Protein AF-A0A1R4IYW8-F1 (afdb_monomer)

Sequence (77 aa):
MRSRLAALRAHQTEERRRLHALVIQDLLGAGYSLNEASRLLGLSRTFVHKESQRDTTAAECGEFEAIKAAVEQYVLG

Solvent-accessible surface area (backbone atoms only — not comparable to full-atom values): 4496 Å² total; per-residue (Å²): 111,73,66,59,55,52,51,51,53,50,51,54,52,51,53,52,51,50,55,50,26,52,56,46,44,53,39,46,73,73,67,45,49,71,68,52,48,15,62,76,69,74,44,55,60,70,57,47,58,55,36,58,72,50,85,72,74,73,77,71,63,61,68,55,55,52,50,48,54,54,49,51,57,66,74,77,104

Secondary structure (DSSP, 8-state):
-HHHHHHHHHHHHHHHHHHHHHHHHHHHHTT--HHHHHHHHT--HHHHHHHHTS--S----HHHHHHHHHHHHHH--

Structure (mmCIF, N/CA/C/O backbone):
data_AF-A0A1R4IYW8-F1
#
_entry.id   AF-A0A1R4IYW8-F1
#
loop_
_atom_site.group_PDB
_atom_site.id
_atom_site.type_symbol
_atom_site.label_atom_id
_atom_site.label_alt_id
_atom_site.label_comp_id
_atom_site.label_asym_id
_atom_site.label_entity_id
_atom_site.label_seq_id
_atom_site.pdbx_PDB_ins_code
_atom_site.Cartn_x
_atom_site.Cartn_y
_atom_site.Cartn_z
_atom_site.occupancy
_atom_site.B_iso_or_equiv
_atom_site.auth_seq_id
_atom_site.auth_comp_id
_atom_site.auth_asym_id
_atom_site.auth_atom_id
_atom_site.pdbx_PDB_model_num
ATOM 1 N N . MET A 1 1 ? 24.165 4.793 -19.151 1.00 57.06 1 MET A N 1
ATOM 2 C CA . MET A 1 1 ? 24.139 3.811 -18.035 1.00 57.06 1 MET A CA 1
ATOM 3 C C . MET A 1 1 ? 23.572 4.396 -16.733 1.00 57.06 1 MET A C 1
ATOM 5 O O . MET A 1 1 ? 22.648 3.807 -16.190 1.00 57.06 1 MET A O 1
ATOM 9 N N . ARG A 1 2 ? 24.023 5.578 -16.265 1.00 62.34 2 ARG A N 1
ATOM 10 C CA . ARG A 1 2 ? 23.484 6.249 -15.052 1.00 62.34 2 ARG A CA 1
ATOM 11 C C . ARG A 1 2 ? 21.984 6.595 -15.135 1.00 62.34 2 ARG A C 1
ATOM 13 O O . ARG A 1 2 ? 21.273 6.425 -14.153 1.00 62.34 2 ARG A O 1
ATOM 20 N N . SER A 1 3 ? 21.499 6.992 -16.313 1.00 71.75 3 SER A N 1
ATOM 21 C CA . SER A 1 3 ? 20.076 7.272 -16.574 1.00 71.75 3 SER A CA 1
ATOM 22 C C . SER A 1 3 ? 19.175 6.042 -16.411 1.00 71.75 3 SER A C 1
ATOM 24 O O . SER A 1 3 ? 18.113 6.129 -15.806 1.00 71.75 3 SER A O 1
ATOM 26 N N . ARG A 1 4 ? 19.629 4.872 -16.878 1.00 71.38 4 ARG A N 1
ATOM 27 C CA . ARG A 1 4 ? 18.868 3.612 -16.819 1.00 71.38 4 ARG A CA 1
ATOM 28 C C . ARG A 1 4 ? 18.731 3.074 -15.391 1.00 71.38 4 ARG A C 1
ATOM 30 O O . ARG A 1 4 ? 17.670 2.584 -15.027 1.00 71.38 4 ARG A O 1
ATOM 37 N N . LEU A 1 5 ? 19.767 3.225 -14.561 1.00 77.31 5 LEU A N 1
ATOM 38 C CA . LEU A 1 5 ? 19.702 2.858 -13.141 1.00 77.31 5 LEU A CA 1
ATOM 39 C C . LEU A 1 5 ? 18.775 3.791 -12.345 1.00 77.31 5 LEU A C 1
ATOM 41 O O . LEU A 1 5 ? 18.056 3.335 -11.460 1.00 77.31 5 LEU A O 1
ATOM 45 N N . ALA A 1 6 ? 18.780 5.090 -12.660 1.00 73.81 6 ALA A N 1
ATOM 46 C CA . ALA A 1 6 ? 17.871 6.053 -12.043 1.00 73.81 6 ALA A CA 1
ATOM 47 C C . ALA A 1 6 ? 16.405 5.753 -12.400 1.00 73.81 6 ALA A C 1
ATOM 49 O O . ALA A 1 6 ? 15.564 5.721 -11.506 1.00 73.81 6 ALA A O 1
ATOM 50 N N . ALA A 1 7 ? 16.129 5.445 -13.672 1.00 71.00 7 ALA A N 1
ATOM 51 C CA . ALA A 1 7 ? 14.803 5.034 -14.132 1.00 71.00 7 ALA A CA 1
ATOM 52 C C . ALA A 1 7 ? 14.322 3.752 -13.433 1.00 71.00 7 ALA A C 1
ATOM 54 O O . ALA A 1 7 ? 13.205 3.709 -12.926 1.00 71.00 7 ALA A O 1
ATOM 55 N N . LEU A 1 8 ? 15.190 2.740 -13.309 1.00 78.31 8 LEU A N 1
ATOM 56 C CA . LEU A 1 8 ? 14.850 1.494 -12.615 1.00 78.31 8 LEU A CA 1
ATOM 57 C C . LEU A 1 8 ? 14.504 1.726 -11.136 1.00 78.31 8 LEU A C 1
ATOM 59 O O . LEU A 1 8 ? 13.525 1.182 -10.633 1.00 78.31 8 LEU A O 1
ATOM 63 N N . ARG A 1 9 ? 15.279 2.561 -10.432 1.00 76.81 9 ARG A N 1
ATOM 64 C CA . ARG A 1 9 ? 15.007 2.903 -9.025 1.00 76.81 9 ARG A CA 1
ATOM 65 C C . ARG A 1 9 ? 13.714 3.696 -8.860 1.00 76.81 9 ARG A C 1
ATOM 67 O O . ARG A 1 9 ? 13.004 3.485 -7.878 1.00 76.81 9 ARG A O 1
ATOM 74 N N . ALA A 1 10 ? 13.413 4.593 -9.798 1.00 77.62 10 ALA A N 1
ATOM 75 C CA . ALA A 1 10 ? 12.157 5.334 -9.808 1.00 77.62 10 ALA A CA 1
ATOM 76 C C . ALA A 1 10 ? 10.968 4.377 -9.969 1.00 77.62 10 ALA A C 1
ATOM 78 O O . ALA A 1 10 ? 10.060 4.410 -9.143 1.00 77.62 10 ALA A O 1
ATOM 79 N N . HIS A 1 11 ? 11.043 3.454 -10.932 1.00 78.62 11 HIS A N 1
ATOM 80 C CA . HIS A 1 11 ? 10.024 2.428 -11.155 1.00 78.62 11 HIS A CA 1
ATOM 81 C C . HIS A 1 11 ? 9.817 1.536 -9.920 1.00 78.62 11 HIS A C 1
ATOM 83 O O . HIS A 1 11 ? 8.699 1.371 -9.452 1.00 78.62 11 HIS A O 1
ATOM 89 N N . GLN A 1 12 ? 10.891 1.014 -9.318 1.00 81.62 12 GLN A N 1
ATOM 90 C CA . GLN A 1 12 ? 10.792 0.203 -8.094 1.00 81.62 12 GLN A CA 1
ATOM 91 C C . GLN A 1 12 ? 10.179 0.973 -6.916 1.00 81.62 12 GLN A C 1
ATOM 93 O O . GLN A 1 12 ? 9.447 0.407 -6.105 1.00 81.62 12 GLN A O 1
ATOM 98 N N . THR A 1 13 ? 10.489 2.266 -6.802 1.00 85.69 13 THR A N 1
ATOM 99 C CA . THR A 1 13 ? 9.923 3.120 -5.750 1.00 85.69 13 THR A CA 1
ATOM 100 C C . THR A 1 13 ? 8.431 3.337 -5.963 1.00 85.69 13 THR A C 1
ATOM 102 O O . THR A 1 13 ? 7.675 3.325 -4.991 1.00 85.69 13 THR A O 1
ATOM 105 N N . GLU A 1 14 ? 8.021 3.532 -7.212 1.00 83.56 14 GLU A N 1
ATOM 106 C CA . GLU A 1 14 ? 6.628 3.733 -7.591 1.00 83.56 14 GLU A CA 1
ATOM 107 C C . GLU A 1 14 ? 5.795 2.468 -7.366 1.00 83.56 14 GLU A C 1
ATOM 109 O O . GLU A 1 14 ? 4.786 2.529 -6.666 1.00 83.56 14 GLU A O 1
ATOM 114 N N . GLU A 1 15 ? 6.282 1.308 -7.810 1.00 84.44 15 GLU A N 1
ATOM 115 C CA . GLU A 1 15 ? 5.643 0.009 -7.559 1.00 84.44 15 GLU A CA 1
ATOM 116 C C . GLU A 1 15 ? 5.465 -0.264 -6.063 1.00 84.44 15 GLU A C 1
ATOM 118 O O . GLU A 1 15 ? 4.382 -0.625 -5.601 1.00 84.44 15 GLU A O 1
ATOM 123 N N . ARG A 1 16 ? 6.500 -0.004 -5.254 1.00 85.44 16 ARG A N 1
ATOM 124 C CA . ARG A 1 16 ? 6.396 -0.167 -3.799 1.00 85.44 16 ARG A CA 1
ATOM 125 C C . ARG A 1 16 ? 5.332 0.751 -3.196 1.00 85.44 16 ARG A C 1
ATOM 127 O O . ARG A 1 16 ? 4.594 0.326 -2.311 1.00 85.44 16 ARG A O 1
ATOM 134 N N . ARG A 1 17 ? 5.249 2.009 -3.640 1.00 85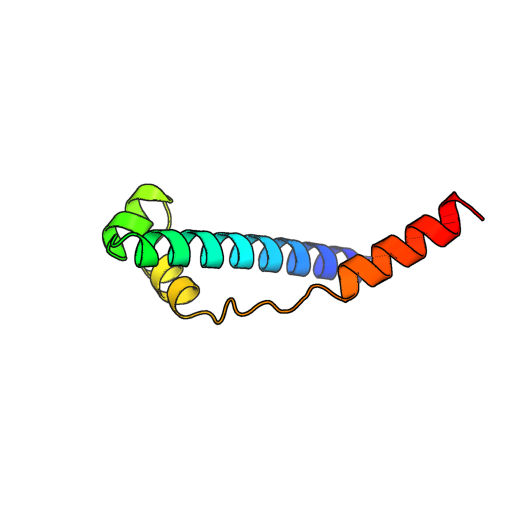.88 17 ARG A N 1
ATOM 135 C CA . ARG A 1 17 ? 4.201 2.934 -3.171 1.00 85.88 17 ARG A CA 1
ATOM 136 C C . ARG A 1 17 ? 2.814 2.454 -3.569 1.00 85.88 17 ARG A C 1
ATOM 138 O O . ARG A 1 17 ? 1.908 2.504 -2.748 1.00 85.88 17 ARG A O 1
ATOM 145 N N . ARG A 1 18 ? 2.675 1.929 -4.783 1.00 85.94 18 ARG A N 1
ATOM 146 C CA . ARG A 1 18 ? 1.425 1.375 -5.294 1.00 85.94 18 ARG A CA 1
ATOM 147 C C . ARG A 1 18 ? 0.922 0.210 -4.443 1.00 85.94 18 ARG A C 1
ATOM 149 O O . ARG A 1 18 ? -0.237 0.211 -4.041 1.00 85.94 18 ARG A O 1
ATOM 156 N N . LEU A 1 19 ? 1.809 -0.720 -4.088 1.00 87.81 19 LEU A N 1
ATOM 157 C CA . LEU A 1 19 ? 1.491 -1.818 -3.170 1.00 87.81 19 LEU A CA 1
ATOM 158 C C . LEU A 1 19 ? 1.054 -1.306 -1.794 1.00 87.81 19 LEU A C 1
ATOM 160 O O . LEU A 1 19 ? 0.069 -1.790 -1.244 1.00 87.81 19 LEU A O 1
ATOM 164 N N . HIS A 1 20 ? 1.743 -0.302 -1.244 1.00 89.62 20 HIS A N 1
ATOM 165 C CA . HIS A 1 20 ? 1.326 0.299 0.023 1.00 89.62 20 HIS A CA 1
ATOM 166 C C . HIS A 1 20 ? -0.058 0.946 -0.062 1.00 89.62 20 HIS A C 1
ATOM 168 O O . HIS A 1 20 ? -0.850 0.764 0.857 1.00 89.62 20 HIS A O 1
ATOM 174 N N . ALA A 1 21 ? -0.360 1.672 -1.139 1.00 88.75 21 ALA A N 1
ATOM 175 C CA . ALA A 1 21 ? -1.662 2.306 -1.327 1.00 88.75 21 ALA A CA 1
ATOM 176 C C . ALA A 1 21 ? -2.801 1.273 -1.368 1.00 88.75 21 ALA A C 1
ATOM 178 O O . ALA A 1 21 ? -3.805 1.464 -0.686 1.00 88.75 21 ALA A O 1
ATOM 179 N N . LEU A 1 22 ? -2.611 0.155 -2.079 1.00 90.50 22 LEU A N 1
ATOM 180 C CA . LEU A 1 22 ? -3.581 -0.946 -2.128 1.00 90.50 22 LEU A CA 1
ATOM 181 C C . LEU A 1 22 ? -3.848 -1.533 -0.737 1.00 90.50 22 LEU A C 1
ATOM 183 O O . LEU A 1 22 ? -4.990 -1.565 -0.295 1.00 90.50 22 LEU A O 1
ATOM 187 N N . VAL A 1 23 ? -2.796 -1.898 0.003 1.00 91.62 23 VAL A N 1
ATOM 188 C CA . VAL A 1 23 ? -2.960 -2.468 1.353 1.00 91.62 23 VAL A CA 1
ATOM 189 C C . VAL A 1 23 ? -3.611 -1.468 2.311 1.00 91.62 23 VAL A C 1
ATOM 191 O O . VAL A 1 23 ? -4.426 -1.849 3.148 1.00 91.62 23 VAL A O 1
ATOM 194 N N . ILE A 1 24 ? -3.275 -0.178 2.208 1.00 91.12 24 ILE A N 1
ATOM 195 C CA . ILE A 1 24 ? -3.907 0.862 3.027 1.00 91.12 24 ILE A CA 1
ATOM 196 C C . ILE A 1 24 ? -5.402 0.943 2.721 1.00 91.12 24 ILE A C 1
ATOM 198 O O . ILE A 1 24 ? -6.197 1.009 3.652 1.00 91.12 24 ILE A O 1
ATOM 202 N N . GLN A 1 25 ? -5.796 0.919 1.450 1.00 90.31 25 GLN A N 1
ATOM 203 C CA . GLN A 1 25 ? -7.208 0.946 1.080 1.00 90.31 25 GLN A CA 1
ATOM 204 C C . GLN A 1 25 ? -7.959 -0.304 1.522 1.00 90.31 25 GLN A C 1
ATOM 206 O O . GLN A 1 25 ? -9.068 -0.165 2.029 1.00 90.31 25 GLN A O 1
ATOM 211 N N . ASP A 1 26 ? -7.351 -1.486 1.421 1.00 92.00 26 ASP A N 1
ATOM 212 C CA . ASP A 1 26 ? -7.944 -2.729 1.923 1.00 92.00 26 ASP A CA 1
ATOM 213 C C . ASP A 1 26 ? -8.197 -2.650 3.435 1.00 92.00 26 ASP A C 1
ATOM 215 O O . ASP A 1 26 ? -9.277 -3.001 3.911 1.00 92.00 26 ASP A O 1
ATOM 219 N N . LEU A 1 27 ? -7.239 -2.117 4.202 1.00 91.56 27 LEU A N 1
ATOM 220 C CA . LEU A 1 27 ? -7.401 -1.904 5.643 1.00 91.56 27 LEU A CA 1
ATOM 221 C C . LEU A 1 27 ? -8.511 -0.888 5.947 1.00 91.56 27 LEU A C 1
ATOM 223 O O . LEU A 1 27 ? -9.340 -1.122 6.824 1.00 91.56 27 LEU A O 1
ATOM 227 N N . LEU A 1 28 ? -8.564 0.229 5.220 1.00 89.81 28 LEU A N 1
ATOM 228 C CA . LEU A 1 28 ? -9.627 1.221 5.401 1.00 89.81 28 LEU A CA 1
ATOM 229 C C . LEU A 1 28 ? -11.005 0.650 5.025 1.00 89.81 28 LEU A C 1
ATOM 231 O O . LEU A 1 28 ? -11.977 0.886 5.739 1.00 89.81 28 LEU A O 1
ATOM 235 N N . GLY A 1 29 ? -11.087 -0.143 3.954 1.00 89.75 29 GLY A N 1
ATOM 236 C CA . GLY A 1 29 ? -12.300 -0.841 3.523 1.00 89.75 29 GLY A CA 1
ATOM 237 C C . GLY A 1 29 ? -12.765 -1.906 4.518 1.00 89.75 29 GLY A C 1
ATOM 238 O O . GLY A 1 29 ? -13.965 -2.089 4.705 1.00 89.75 29 GLY A O 1
ATOM 239 N N . ALA A 1 30 ? -11.833 -2.547 5.226 1.00 92.69 30 ALA A N 1
ATOM 240 C CA . ALA A 1 30 ? -12.121 -3.456 6.335 1.00 92.69 30 ALA A CA 1
ATOM 241 C C . ALA A 1 30 ? -12.525 -2.735 7.642 1.00 92.69 30 ALA A C 1
ATOM 243 O O . ALA A 1 30 ? -12.830 -3.395 8.635 1.00 92.69 30 ALA A O 1
ATOM 244 N N . GLY A 1 31 ? -12.551 -1.397 7.654 1.00 93.31 31 GLY A N 1
ATOM 245 C CA . GLY A 1 31 ? -13.008 -0.585 8.784 1.00 93.31 31 GLY A CA 1
ATOM 246 C C . GLY A 1 31 ? -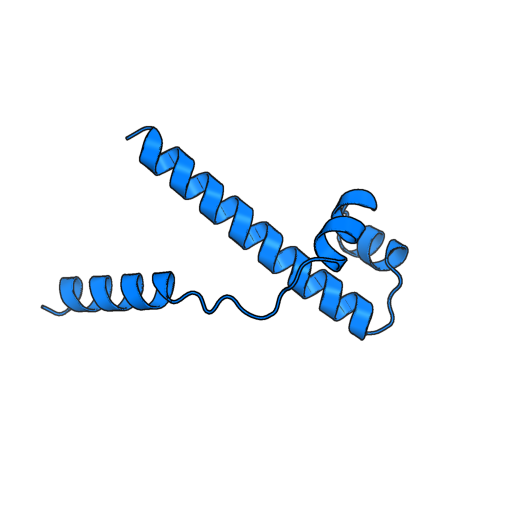11.912 -0.151 9.759 1.00 93.31 31 GLY A C 1
ATOM 247 O O . GLY A 1 31 ? -12.227 0.450 10.786 1.00 93.31 31 GLY A O 1
ATOM 248 N N . TYR A 1 32 ? -10.635 -0.408 9.459 1.00 93.50 32 TYR A N 1
ATOM 249 C CA . TYR A 1 32 ? -9.533 0.110 10.269 1.00 93.50 32 TYR A CA 1
ATOM 250 C C . TYR A 1 32 ? -9.397 1.625 10.090 1.00 93.50 32 TYR A C 1
ATOM 252 O O . TYR A 1 32 ? -9.531 2.168 8.995 1.00 93.50 32 TYR A O 1
ATOM 260 N N . SER A 1 33 ? -9.062 2.331 11.165 1.00 93.75 33 SER A N 1
ATOM 261 C CA . SER A 1 33 ? -8.710 3.749 11.102 1.00 93.75 33 SER A CA 1
ATOM 262 C C . SER A 1 33 ? -7.309 3.961 10.513 1.00 93.75 33 SER A C 1
ATOM 264 O O . SER A 1 33 ? -6.434 3.095 10.585 1.00 93.75 33 SER A O 1
ATOM 266 N N . LEU A 1 34 ? -7.026 5.173 10.019 1.00 91.44 34 LEU A N 1
ATOM 267 C CA . LEU A 1 34 ? -5.683 5.550 9.541 1.00 91.44 34 LEU A CA 1
ATOM 268 C C . LEU A 1 34 ? -4.584 5.333 10.599 1.00 91.44 34 LEU A C 1
ATOM 270 O O . LEU A 1 34 ? -3.441 5.020 10.263 1.00 91.44 34 LEU A O 1
ATOM 274 N N . ASN A 1 35 ? -4.919 5.506 11.881 1.00 92.62 35 ASN A N 1
ATOM 275 C CA . ASN A 1 35 ? -3.978 5.296 12.980 1.00 92.62 35 ASN A CA 1
ATOM 276 C C . ASN A 1 35 ? -3.672 3.807 13.190 1.00 92.62 35 ASN A C 1
ATOM 278 O O . ASN A 1 35 ? -2.525 3.456 13.463 1.00 92.62 35 ASN A O 1
ATOM 282 N N . GLU A 1 36 ? -4.672 2.937 13.058 1.00 92.00 36 GLU A N 1
ATOM 283 C CA . GLU A 1 36 ? -4.489 1.485 13.156 1.00 92.00 36 GLU A CA 1
ATOM 284 C C . GLU A 1 36 ? -3.712 0.952 11.958 1.00 92.00 36 GLU A C 1
ATOM 286 O O . GLU A 1 36 ? -2.738 0.231 12.152 1.00 92.00 36 GLU A O 1
ATOM 291 N N . ALA A 1 37 ? -4.047 1.395 10.744 1.00 91.44 37 ALA A N 1
ATOM 292 C CA . ALA A 1 37 ? -3.295 1.049 9.540 1.00 91.44 37 ALA A CA 1
ATOM 293 C C . ALA A 1 37 ? -1.817 1.476 9.644 1.00 91.44 37 ALA A C 1
ATOM 295 O O . ALA A 1 37 ? -0.918 0.701 9.329 1.00 91.44 37 ALA A O 1
ATOM 296 N N . SER A 1 38 ? -1.543 2.678 10.164 1.00 92.56 38 SER A N 1
ATOM 297 C CA . SER A 1 38 ? -0.175 3.156 10.425 1.00 92.56 38 SER A CA 1
ATOM 298 C C . SER A 1 38 ? 0.585 2.270 11.410 1.00 92.56 38 SER A C 1
ATOM 300 O O . SER A 1 38 ? 1.738 1.927 11.145 1.00 92.56 38 SER A O 1
ATOM 302 N N . ARG A 1 39 ? -0.053 1.856 12.510 1.00 93.75 39 ARG A N 1
ATOM 303 C CA . ARG A 1 39 ? 0.562 0.954 13.495 1.00 93.75 39 ARG A CA 1
ATOM 304 C C . ARG A 1 39 ? 0.810 -0.440 12.925 1.00 93.75 39 ARG A C 1
ATOM 306 O O . ARG A 1 39 ? 1.894 -0.972 13.132 1.00 93.75 39 ARG A O 1
ATOM 313 N N . LEU A 1 40 ? -0.156 -1.002 12.199 1.00 91.69 40 LEU A N 1
ATOM 314 C CA . LEU A 1 40 ? -0.058 -2.339 11.605 1.00 91.69 40 LEU A CA 1
ATOM 315 C C . LEU A 1 40 ? 1.040 -2.421 10.543 1.00 91.69 40 LEU A C 1
ATOM 317 O O . LEU A 1 40 ? 1.776 -3.400 10.493 1.00 91.69 40 LEU A O 1
ATOM 321 N N . LEU A 1 41 ? 1.178 -1.382 9.719 1.00 89.88 41 LEU A N 1
ATOM 322 C CA . LEU A 1 41 ? 2.174 -1.347 8.649 1.00 89.88 41 LEU A CA 1
ATOM 323 C C . LEU A 1 41 ? 3.554 -0.860 9.121 1.00 89.88 41 LEU A C 1
ATOM 325 O O . LEU A 1 41 ? 4.509 -0.914 8.351 1.00 89.88 41 LEU A O 1
ATOM 329 N N . GLY A 1 42 ? 3.675 -0.349 10.352 1.00 92.31 42 GLY A N 1
ATOM 330 C CA . GLY A 1 42 ? 4.908 0.278 10.841 1.00 92.31 42 GLY A CA 1
ATOM 331 C C . GLY A 1 42 ? 5.305 1.530 10.047 1.00 92.31 42 GLY A C 1
ATOM 332 O O . GLY A 1 42 ? 6.482 1.882 9.976 1.00 92.31 42 GLY A O 1
ATOM 333 N N . LEU A 1 43 ? 4.333 2.194 9.416 1.00 91.31 43 LEU A N 1
ATOM 334 C CA . LEU A 1 43 ? 4.541 3.357 8.554 1.00 91.31 43 LEU A CA 1
ATOM 335 C C . LEU A 1 43 ? 4.146 4.639 9.278 1.00 91.31 43 LEU A C 1
ATOM 337 O O . LEU A 1 43 ? 3.284 4.644 10.156 1.00 91.31 43 LEU A O 1
ATOM 341 N N . SER A 1 44 ? 4.743 5.762 8.878 1.00 92.12 44 SER A N 1
ATOM 342 C CA . SER A 1 44 ? 4.378 7.055 9.454 1.00 92.12 44 SER A CA 1
ATOM 343 C C . SER A 1 44 ? 2.943 7.436 9.086 1.00 92.12 44 SER A C 1
ATOM 345 O O . SER A 1 44 ? 2.470 7.183 7.976 1.00 92.12 44 SER A O 1
ATOM 347 N N . ARG A 1 45 ? 2.254 8.114 10.008 1.00 89.69 45 ARG A N 1
ATOM 348 C CA . ARG A 1 45 ? 0.882 8.591 9.789 1.00 89.69 45 ARG A CA 1
ATOM 349 C C . ARG A 1 45 ? 0.765 9.473 8.543 1.00 89.69 45 ARG A C 1
ATOM 351 O O . ARG A 1 45 ? -0.197 9.348 7.796 1.00 89.69 45 ARG A O 1
ATOM 358 N N . THR A 1 46 ? 1.758 10.327 8.298 1.00 91.12 46 THR A N 1
ATOM 359 C CA . THR A 1 46 ? 1.817 11.191 7.111 1.00 91.12 46 THR A CA 1
ATOM 360 C C . THR A 1 46 ? 1.905 10.380 5.824 1.00 91.12 46 THR A C 1
ATOM 362 O O . THR A 1 46 ? 1.254 10.724 4.843 1.00 91.12 46 THR A O 1
ATOM 365 N N . PHE A 1 47 ? 2.686 9.296 5.824 1.00 89.81 47 PHE A N 1
ATOM 366 C CA . PHE A 1 47 ? 2.792 8.412 4.669 1.00 89.81 47 PHE A CA 1
ATOM 367 C C . PHE A 1 47 ? 1.462 7.706 4.398 1.00 89.81 47 PHE A C 1
ATOM 369 O O . PHE A 1 47 ? 0.968 7.761 3.278 1.00 89.81 47 PHE A O 1
ATOM 376 N N . VAL A 1 48 ? 0.843 7.126 5.430 1.00 89.00 48 VAL A N 1
ATOM 377 C CA . VAL A 1 48 ? -0.449 6.435 5.291 1.00 89.00 48 VAL A CA 1
ATOM 378 C C . VAL A 1 48 ? -1.544 7.381 4.811 1.00 89.00 48 VAL A C 1
ATOM 380 O O . VAL A 1 48 ? -2.282 7.038 3.899 1.00 89.00 48 VAL A O 1
ATOM 383 N N . HIS A 1 49 ? -1.611 8.592 5.366 1.00 90.25 49 HIS A N 1
ATOM 384 C CA . HIS A 1 49 ? -2.584 9.599 4.946 1.00 90.25 49 HIS A CA 1
ATOM 385 C C . HIS A 1 49 ? -2.394 10.035 3.488 1.00 90.25 49 HIS A C 1
ATOM 387 O O . HIS A 1 49 ? -3.365 10.259 2.770 1.00 90.25 49 HIS A O 1
ATOM 393 N N . LYS A 1 50 ? -1.140 10.150 3.041 1.00 89.00 50 LYS A N 1
ATOM 394 C CA . LYS A 1 50 ? -0.826 10.511 1.659 1.00 89.00 50 LYS A CA 1
ATOM 395 C C . LYS A 1 50 ? -1.195 9.391 0.688 1.00 89.00 50 LYS A C 1
ATOM 397 O O . LYS A 1 50 ? -1.815 9.661 -0.333 1.00 89.00 50 LYS A O 1
ATOM 402 N N . GLU A 1 51 ? -0.822 8.150 0.992 1.00 87.94 51 GLU A N 1
ATOM 403 C CA . GLU A 1 51 ? -1.108 7.017 0.105 1.00 87.94 51 GLU A CA 1
ATOM 404 C C . GLU A 1 51 ? -2.590 6.594 0.154 1.00 87.94 51 GLU A C 1
ATOM 406 O O . GLU A 1 51 ? -3.091 6.087 -0.842 1.00 87.94 51 GLU A O 1
ATOM 411 N N . SER A 1 52 ? -3.338 6.872 1.234 1.00 85.12 52 SER A N 1
ATOM 412 C CA . SER A 1 52 ? -4.790 6.609 1.284 1.00 85.12 52 SER A CA 1
ATOM 413 C C . SER A 1 52 ? -5.608 7.495 0.342 1.00 85.12 52 SER A C 1
ATOM 415 O O . SER A 1 52 ? -6.714 7.128 -0.032 1.00 85.12 52 SER A O 1
ATOM 417 N N . GLN A 1 53 ? -5.091 8.677 -0.004 1.00 85.25 53 GLN A N 1
ATOM 418 C CA . GLN A 1 53 ? -5.730 9.619 -0.935 1.00 85.25 53 GLN A CA 1
ATOM 419 C C . GLN A 1 53 ? -5.370 9.341 -2.395 1.00 85.25 53 GLN A C 1
ATOM 421 O O . GLN A 1 53 ? -5.773 10.085 -3.285 1.00 85.25 53 GLN A O 1
ATOM 426 N N . ARG A 1 54 ? -4.544 8.327 -2.644 1.00 76.62 54 ARG A N 1
ATOM 427 C CA . ARG A 1 54 ? -4.060 8.030 -3.978 1.00 76.62 54 ARG A CA 1
ATOM 428 C C . ARG A 1 54 ? -5.118 7.249 -4.741 1.00 76.62 54 ARG A C 1
ATOM 430 O O . ARG A 1 54 ? -5.600 6.229 -4.252 1.00 76.62 54 ARG A O 1
ATOM 437 N N . ASP A 1 55 ? -5.410 7.693 -5.957 1.00 65.88 55 ASP A N 1
ATOM 438 C 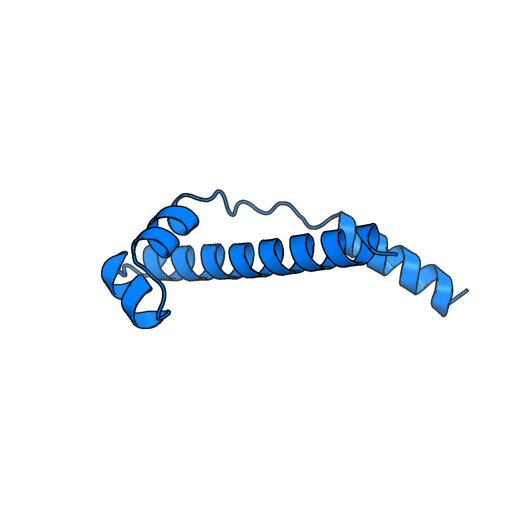CA . ASP A 1 55 ? -6.203 6.913 -6.898 1.00 65.88 55 ASP A CA 1
ATOM 439 C C . ASP A 1 55 ? -5.422 5.648 -7.272 1.00 65.88 55 ASP A C 1
ATOM 441 O O . ASP A 1 55 ? -4.411 5.674 -7.975 1.00 65.88 55 ASP A O 1
ATOM 445 N N . THR A 1 56 ? -5.867 4.523 -6.728 1.00 61.25 56 THR A N 1
ATOM 446 C CA . THR A 1 56 ? -5.376 3.168 -7.021 1.00 61.25 56 THR A CA 1
ATOM 447 C C . THR A 1 56 ? -6.139 2.518 -8.164 1.00 61.25 56 THR A C 1
ATOM 449 O O . THR A 1 56 ? -5.779 1.403 -8.548 1.00 61.25 56 THR A O 1
ATOM 452 N N . TH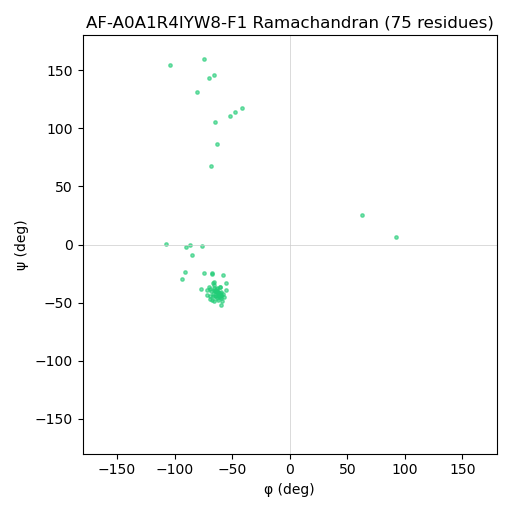R A 1 57 ? -7.157 3.190 -8.725 1.00 52.81 57 THR A N 1
ATOM 453 C CA . THR A 1 57 ? -7.810 2.772 -9.970 1.00 52.81 57 THR A CA 1
ATOM 454 C C . THR A 1 57 ? -6.725 2.462 -10.979 1.00 52.81 57 THR A C 1
ATOM 456 O O . THR A 1 5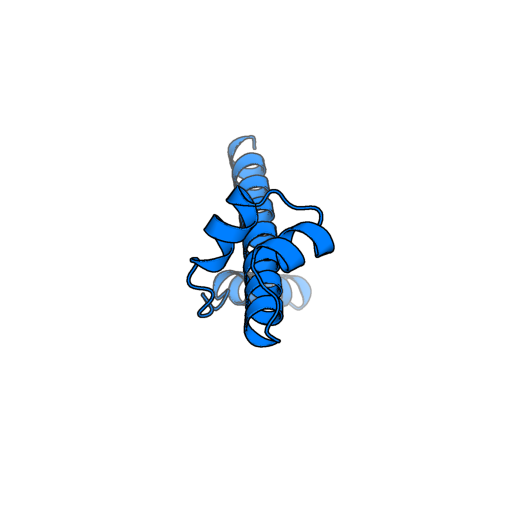7 ? -5.906 3.316 -11.319 1.00 52.81 57 THR A O 1
ATOM 459 N N . ALA A 1 58 ? -6.656 1.183 -11.329 1.00 49.38 58 ALA A N 1
ATOM 460 C CA . ALA A 1 58 ? -5.511 0.569 -11.950 1.00 49.38 58 ALA A CA 1
ATOM 461 C C . ALA A 1 58 ? -5.062 1.361 -13.183 1.00 49.38 58 ALA A C 1
ATOM 463 O O . ALA A 1 58 ? -5.713 1.332 -14.219 1.00 49.38 58 ALA A O 1
ATOM 464 N N . ALA A 1 59 ? -3.898 2.009 -13.107 1.00 50.03 59 ALA A N 1
ATOM 465 C CA . ALA A 1 59 ? -3.059 2.117 -14.287 1.00 50.03 59 ALA A CA 1
ATOM 466 C C . ALA A 1 59 ? -2.670 0.682 -14.655 1.00 50.03 59 ALA A C 1
ATOM 468 O O . ALA A 1 59 ? -1.700 0.146 -14.111 1.00 50.03 59 ALA A O 1
ATOM 469 N N . GLU A 1 60 ? -3.504 0.000 -15.439 1.00 48.00 60 GLU A N 1
ATOM 470 C CA . GLU A 1 60 ? -3.131 -1.248 -16.091 1.00 48.00 60 GLU A CA 1
ATOM 471 C C . GLU A 1 60 ? -1.702 -1.063 -16.596 1.00 48.00 60 GLU A C 1
ATOM 473 O O . GLU A 1 60 ? -1.412 -0.127 -17.345 1.00 48.00 60 GLU A O 1
ATOM 478 N N . CYS A 1 61 ? -0.778 -1.867 -16.070 1.00 46.50 61 CYS A N 1
ATOM 479 C CA . CYS A 1 61 ? 0.626 -1.842 -16.446 1.00 46.50 61 CYS A CA 1
ATOM 480 C C . CYS A 1 61 ? 0.762 -2.357 -17.887 1.00 46.50 61 CYS A C 1
ATOM 482 O O . CYS A 1 61 ? 1.325 -3.425 -18.115 1.00 46.50 61 CYS A O 1
ATOM 484 N N . GLY A 1 62 ? 0.254 -1.608 -18.870 1.00 47.81 62 GLY A N 1
ATOM 485 C CA . GLY A 1 62 ? 0.390 -1.924 -20.291 1.00 47.81 62 GLY A CA 1
ATOM 486 C C . GLY A 1 62 ? 1.857 -2.023 -20.708 1.00 47.81 62 GLY A C 1
ATOM 487 O O . GLY A 1 62 ? 2.202 -2.792 -21.598 1.00 47.81 62 GLY A O 1
ATOM 488 N N . GLU A 1 63 ? 2.749 -1.329 -19.995 1.00 54.09 63 GLU A N 1
ATOM 489 C CA . GLU A 1 63 ? 4.195 -1.444 -20.186 1.00 54.09 63 GLU A CA 1
ATOM 490 C C . GLU A 1 63 ? 4.748 -2.820 -19.782 1.00 54.09 63 GLU A C 1
ATOM 492 O O . GLU A 1 63 ? 5.675 -3.305 -20.424 1.00 54.09 63 GLU A O 1
ATOM 497 N N . PHE A 1 64 ? 4.185 -3.493 -18.771 1.00 52.81 64 PHE A N 1
ATOM 498 C CA . PHE A 1 64 ? 4.688 -4.799 -18.331 1.00 52.81 64 PHE A CA 1
ATOM 499 C C . PHE A 1 64 ? 4.257 -5.927 -19.277 1.00 52.81 64 PHE A C 1
ATOM 501 O O . PHE A 1 64 ? 5.068 -6.793 -19.596 1.00 52.81 64 PHE A O 1
ATOM 508 N N . GLU A 1 65 ? 3.026 -5.873 -19.795 1.00 56.12 65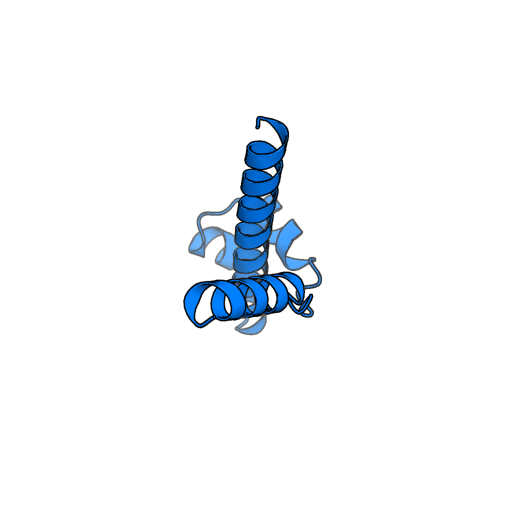 GLU A N 1
ATOM 509 C CA . GLU A 1 65 ? 2.559 -6.770 -20.864 1.00 56.12 65 GLU A CA 1
ATOM 510 C C . GLU A 1 65 ? 3.358 -6.562 -22.160 1.00 56.12 65 GLU A C 1
ATOM 512 O O . GLU A 1 65 ? 3.795 -7.531 -22.778 1.00 56.12 65 GLU A O 1
ATOM 517 N N . ALA A 1 66 ? 3.662 -5.311 -22.528 1.00 59.50 66 ALA A N 1
ATOM 518 C CA . ALA A 1 66 ? 4.514 -5.016 -23.682 1.00 59.50 66 ALA A CA 1
ATOM 519 C C . ALA A 1 66 ? 5.949 -5.551 -23.507 1.00 59.50 66 ALA A C 1
ATOM 521 O O . ALA A 1 66 ? 6.529 -6.095 -24.448 1.00 59.50 66 ALA A O 1
ATOM 522 N N . ILE A 1 67 ? 6.519 -5.443 -22.300 1.00 59.97 67 ILE A N 1
ATOM 523 C CA . ILE A 1 67 ? 7.836 -6.013 -21.980 1.00 59.97 67 ILE A CA 1
ATOM 524 C C . ILE A 1 67 ? 7.786 -7.546 -22.015 1.00 59.97 67 ILE A C 1
ATOM 526 O O . ILE A 1 67 ? 8.696 -8.163 -22.565 1.00 59.97 67 ILE A O 1
ATOM 530 N N . LYS A 1 68 ? 6.735 -8.173 -21.476 1.00 60.34 68 LYS A N 1
ATOM 531 C CA . LYS A 1 68 ? 6.567 -9.632 -21.487 1.00 60.34 68 LYS A CA 1
ATOM 532 C C . LYS A 1 68 ? 6.436 -10.175 -22.911 1.00 60.34 68 LYS A C 1
ATOM 534 O O . LYS A 1 68 ? 7.160 -11.103 -23.261 1.00 60.34 68 LYS A O 1
ATOM 539 N N . ALA A 1 69 ? 5.611 -9.543 -23.745 1.00 59.62 69 ALA A N 1
ATOM 540 C CA . ALA A 1 69 ? 5.460 -9.899 -25.155 1.00 59.62 69 ALA A CA 1
ATOM 541 C C . ALA A 1 69 ? 6.783 -9.761 -25.930 1.00 59.62 69 ALA A C 1
ATOM 543 O O . ALA A 1 69 ? 7.150 -10.646 -26.700 1.00 59.62 69 ALA A O 1
ATOM 544 N N . ALA A 1 70 ? 7.550 -8.693 -25.677 1.00 61.28 70 ALA A N 1
ATOM 545 C CA . ALA A 1 70 ? 8.862 -8.498 -26.296 1.00 61.28 70 ALA A CA 1
ATOM 546 C C . ALA A 1 70 ? 9.898 -9.549 -25.853 1.00 61.28 70 ALA A C 1
ATOM 548 O O . ALA A 1 70 ? 10.746 -9.954 -26.648 1.00 61.28 70 ALA A O 1
ATOM 549 N N . VAL A 1 71 ? 9.839 -10.004 -24.597 1.00 63.84 71 VAL A N 1
ATOM 550 C CA . VAL A 1 71 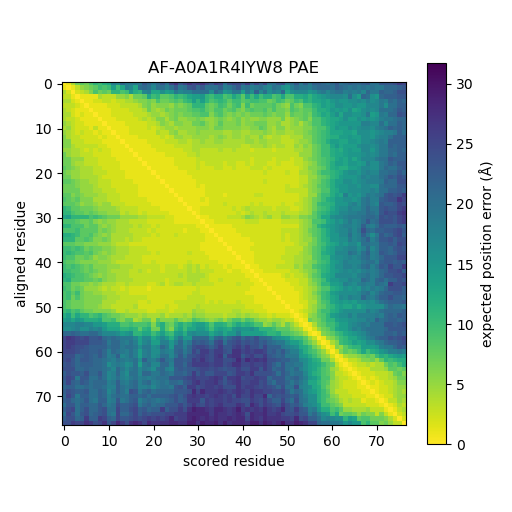? 10.713 -11.069 -24.081 1.00 63.84 71 VAL A CA 1
ATOM 551 C C . VAL A 1 71 ? 10.326 -12.431 -24.657 1.00 63.84 71 VAL A C 1
ATOM 553 O O . VAL A 1 71 ? 11.210 -13.167 -25.090 1.00 63.84 71 VAL A O 1
ATOM 556 N N . GLU A 1 72 ? 9.035 -12.764 -24.725 1.00 65.56 72 GLU A N 1
ATOM 557 C CA . GLU A 1 72 ? 8.561 -14.018 -25.333 1.00 65.56 72 GLU A CA 1
ATOM 558 C C . GLU A 1 72 ? 8.964 -14.118 -26.810 1.00 65.56 72 GLU A C 1
ATOM 560 O O . GLU A 1 72 ? 9.453 -15.160 -27.244 1.00 65.56 72 GLU A O 1
ATOM 565 N N . GLN A 1 73 ? 8.872 -13.015 -27.558 1.00 59.03 73 GLN A N 1
ATOM 566 C CA . GLN A 1 73 ? 9.265 -12.963 -28.968 1.00 59.03 73 GLN A CA 1
ATOM 567 C C . GLN A 1 73 ? 10.780 -13.121 -29.195 1.00 59.03 73 GLN A C 1
ATOM 569 O O . GLN A 1 73 ? 11.188 -13.550 -30.269 1.00 59.03 73 GLN A O 1
ATOM 574 N N . TYR A 1 74 ? 11.615 -12.792 -28.203 1.00 61.09 74 TYR A N 1
ATOM 575 C CA . TYR A 1 74 ? 13.077 -12.911 -28.287 1.00 61.09 74 TYR A CA 1
ATOM 576 C C . TYR A 1 74 ? 13.614 -14.265 -27.794 1.00 61.09 74 TYR A C 1
ATOM 578 O O . TYR A 1 74 ? 14.718 -14.655 -28.157 1.00 61.09 7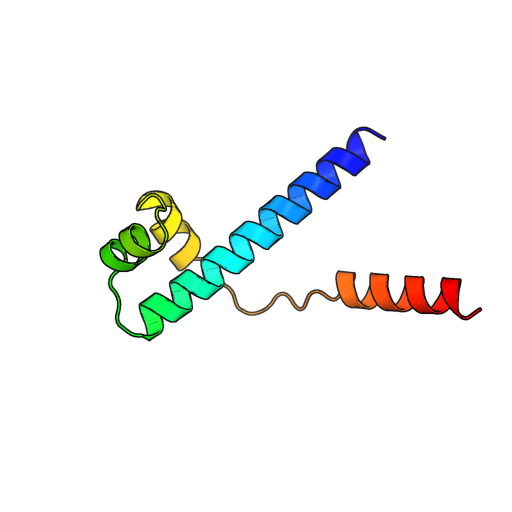4 TYR A O 1
ATOM 586 N N . VAL A 1 75 ? 12.869 -14.968 -26.931 1.00 58.81 75 VAL A N 1
ATOM 587 C CA . VAL A 1 75 ? 13.276 -16.269 -26.362 1.00 58.81 75 VAL A CA 1
ATOM 588 C C . VAL A 1 75 ? 12.739 -17.451 -27.178 1.00 58.81 75 VAL A C 1
ATOM 590 O O . VAL A 1 75 ? 13.364 -18.509 -27.188 1.00 58.81 75 VAL A O 1
ATOM 593 N N . LEU A 1 76 ? 11.586 -17.289 -27.837 1.00 51.38 76 LEU A N 1
ATOM 594 C CA . LEU A 1 76 ? 10.925 -18.341 -28.624 1.00 51.38 76 LEU A CA 1
ATOM 595 C C . LEU A 1 76 ? 11.009 -18.128 -30.147 1.00 51.38 76 LEU A C 1
ATOM 597 O O . LEU A 1 76 ? 10.461 -18.941 -30.893 1.00 51.38 76 LEU A O 1
ATOM 601 N N . GLY A 1 77 ? 11.661 -17.052 -30.598 1.00 46.72 77 GLY A N 1
ATOM 602 C CA . GLY A 1 77 ? 12.061 -16.8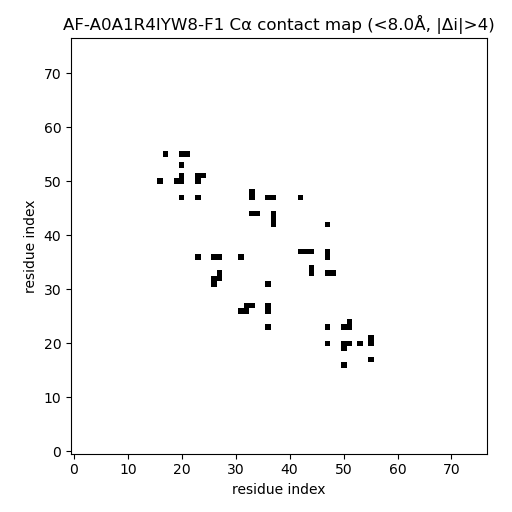35 -31.995 1.00 46.72 77 GLY A CA 1
ATOM 603 C C . GLY A 1 77 ? 13.516 -17.216 -32.215 1.00 46.72 77 GLY A C 1
ATOM 604 O O . GLY A 1 77 ? 13.819 -17.712 -33.321 1.00 46.72 77 GLY A O 1
#

Foldseek 3Di:
DVVVVVVVVVVVVVVVLLVLLVVLCVCVVVPDDLVRSCVVVVHDSVSSVVSPPDPSVDPPPVVVVVVVVVVCVVVVD

Radius of gyration: 16.7 Å; Cα contacts (8 Å, |Δi|>4): 31; chains: 1; bounding box: 37×30×46 Å

Organism: NCBI:txid57043

pLDDT: mean 77.03, std 15.58, range [46.5, 93.75]

Nearest PDB structures (foldseek):
  2x48-assembly1_A  TM=9.425E-01  e=5.584E-01  Sulfolobus islandicus rod-shaped virus 1
  8b4h-assembly1_A  TM=7.789E-01  e=2.563E-01  Geobacillus stearothermophilus
  4ld5-assembly1_B  TM=4.769E-01  e=1.916E+00  Staphylococcus aureus

Mean predicted aligned error: 10.72 Å